Protein AF-T0ZXY7-F1 (afdb_monomer_lite)

Structure (mmCIF, N/CA/C/O backbone):
data_AF-T0ZXY7-F1
#
_entry.id   AF-T0ZXY7-F1
#
loop_
_atom_site.group_PDB
_atom_site.id
_atom_site.type_symbol
_atom_site.label_atom_id
_atom_site.label_alt_id
_atom_site.label_comp_id
_atom_site.label_asym_id
_atom_site.label_entity_id
_atom_site.label_seq_id
_atom_site.pdbx_PDB_ins_code
_atom_site.Cartn_x
_atom_site.Cartn_y
_atom_site.Cartn_z
_atom_site.occupancy
_atom_site.B_iso_or_equiv
_atom_site.auth_seq_id
_atom_site.auth_comp_id
_atom_site.auth_asym_id
_atom_site.auth_atom_id
_atom_site.pdbx_PDB_model_num
ATOM 1 N N . MET A 1 1 ? 24.788 5.814 -34.443 1.00 59.44 1 MET A N 1
ATOM 2 C CA . MET A 1 1 ? 23.626 6.200 -33.611 1.00 59.44 1 MET A CA 1
ATOM 3 C C . MET A 1 1 ? 22.440 6.732 -34.411 1.00 59.44 1 MET A C 1
ATOM 5 O O . MET A 1 1 ? 21.337 6.304 -34.115 1.00 59.44 1 MET A O 1
ATOM 9 N N . ALA A 1 2 ? 22.626 7.597 -35.421 1.00 64.44 2 ALA A N 1
ATOM 10 C CA . ALA A 1 2 ? 21.513 8.072 -36.262 1.00 64.44 2 ALA A CA 1
ATOM 11 C C . ALA A 1 2 ? 20.700 6.912 -36.880 1.00 64.44 2 ALA A C 1
ATOM 13 O O . ALA A 1 2 ? 19.507 6.819 -36.636 1.00 64.44 2 ALA A O 1
ATOM 14 N N . ALA A 1 3 ? 21.381 5.939 -37.498 1.00 82.19 3 ALA A N 1
ATOM 15 C CA . ALA A 1 3 ? 20.735 4.748 -38.060 1.00 82.19 3 ALA A CA 1
ATOM 16 C C . ALA A 1 3 ? 19.945 3.908 -37.030 1.00 82.19 3 ALA A C 1
ATOM 18 O O . ALA A 1 3 ? 18.893 3.374 -37.352 1.00 82.19 3 ALA A O 1
ATOM 19 N N . PHE A 1 4 ? 20.414 3.819 -35.780 1.00 90.06 4 PHE A N 1
ATOM 20 C CA . PHE A 1 4 ? 19.694 3.115 -34.711 1.00 90.06 4 PHE A CA 1
ATOM 21 C C . PHE A 1 4 ? 18.408 3.851 -34.316 1.00 90.06 4 PHE A C 1
ATOM 23 O O . PHE A 1 4 ? 17.354 3.236 -34.168 1.00 90.06 4 PHE A O 1
ATOM 30 N N . ARG A 1 5 ? 18.479 5.183 -34.205 1.00 90.62 5 ARG A N 1
ATOM 31 C CA . ARG A 1 5 ? 17.305 6.020 -33.940 1.00 90.62 5 ARG A CA 1
ATOM 32 C C . ARG A 1 5 ? 16.261 5.893 -35.052 1.00 90.62 5 ARG A C 1
ATOM 34 O O . ARG A 1 5 ? 15.076 5.877 -34.742 1.00 90.62 5 ARG A O 1
ATOM 41 N N . ASP A 1 6 ? 16.693 5.791 -36.306 1.00 92.62 6 ASP A N 1
ATOM 42 C CA . ASP A 1 6 ? 15.793 5.654 -37.456 1.00 92.62 6 ASP A CA 1
ATOM 43 C C . ASP A 1 6 ? 15.064 4.302 -37.457 1.00 92.62 6 ASP A C 1
ATOM 45 O O . ASP A 1 6 ? 13.864 4.256 -37.714 1.00 92.62 6 ASP A O 1
ATOM 49 N N . VAL A 1 7 ? 15.749 3.211 -37.089 1.00 93.62 7 VAL A N 1
ATOM 50 C CA . VAL A 1 7 ? 15.110 1.896 -36.898 1.00 93.62 7 VAL A CA 1
ATOM 51 C C . VAL A 1 7 ? 14.064 1.965 -35.787 1.00 93.62 7 VAL A C 1
ATOM 53 O O . VAL A 1 7 ? 12.919 1.565 -35.985 1.00 93.62 7 VAL A O 1
ATOM 56 N N . TRP A 1 8 ? 14.424 2.531 -34.635 1.00 95.56 8 TRP A N 1
ATOM 57 C CA . TRP A 1 8 ? 13.495 2.721 -33.522 1.00 95.56 8 TRP A CA 1
ATOM 58 C C . TRP A 1 8 ? 12.304 3.618 -33.879 1.00 95.56 8 TRP A C 1
ATOM 60 O O . TRP A 1 8 ? 11.196 3.348 -33.424 1.00 95.56 8 TRP A O 1
ATOM 70 N N . ALA A 1 9 ? 12.486 4.618 -34.746 1.00 94.44 9 ALA A N 1
ATOM 71 C CA . ALA A 1 9 ? 11.394 5.461 -35.236 1.00 94.44 9 ALA A CA 1
ATOM 72 C C . ALA A 1 9 ? 10.360 4.692 -36.077 1.00 94.44 9 ALA A C 1
ATOM 74 O O . ALA A 1 9 ? 9.229 5.150 -36.211 1.00 94.44 9 ALA A O 1
ATOM 75 N N . GLY A 1 10 ? 10.722 3.525 -36.621 1.00 95.06 10 GLY A N 1
ATOM 76 C CA . GLY A 1 10 ? 9.783 2.603 -37.263 1.00 95.06 10 GLY A CA 1
ATOM 77 C C . GLY A 1 10 ? 9.066 1.652 -36.297 1.00 95.06 10 GLY A C 1
ATOM 78 O O . GLY A 1 10 ? 8.083 1.032 -36.691 1.00 95.06 10 GLY A O 1
ATOM 79 N N . LEU A 1 11 ? 9.541 1.526 -35.053 1.00 94.56 11 LEU A N 1
ATOM 80 C CA . LEU A 1 11 ? 9.030 0.576 -34.055 1.00 94.56 11 LEU A CA 1
ATOM 81 C C . LEU A 1 11 ? 8.187 1.238 -32.960 1.00 94.56 11 LEU A C 1
ATOM 83 O O . LEU A 1 11 ? 7.446 0.555 -32.253 1.00 94.56 11 LEU A O 1
ATOM 87 N N . GLY A 1 12 ? 8.306 2.551 -32.775 1.00 93.19 12 GLY A N 1
ATOM 88 C CA . GLY A 1 12 ? 7.634 3.252 -31.690 1.00 93.19 12 GLY A CA 1
ATOM 89 C C . GLY A 1 12 ? 7.861 4.757 -31.703 1.00 93.19 12 GLY A C 1
ATOM 90 O O . GLY A 1 12 ? 8.339 5.334 -32.680 1.00 93.19 12 GLY A O 1
ATOM 91 N N . ASP A 1 13 ? 7.512 5.394 -30.591 1.00 93.31 13 ASP A N 1
ATOM 92 C CA . ASP A 1 13 ? 7.587 6.841 -30.416 1.00 93.31 13 ASP A CA 1
ATOM 93 C C . ASP A 1 13 ? 8.370 7.239 -29.153 1.00 93.31 13 ASP A C 1
ATOM 95 O O . ASP A 1 13 ? 8.968 6.407 -28.464 1.00 93.31 13 ASP A O 1
ATOM 99 N N . SER A 1 14 ? 8.423 8.551 -28.888 1.00 91.12 14 SER A N 1
ATOM 100 C CA . SER A 1 14 ? 9.034 9.125 -27.680 1.00 91.12 14 SER A CA 1
ATOM 101 C C . SER A 1 14 ? 10.489 8.690 -27.460 1.00 91.12 14 SER A C 1
ATOM 103 O O . SER A 1 14 ? 10.924 8.400 -26.347 1.00 91.12 14 SER A O 1
ATOM 105 N N . ILE A 1 15 ? 11.253 8.640 -28.552 1.00 93.38 15 ILE A N 1
ATOM 106 C CA . ILE A 1 15 ? 12.610 8.099 -28.559 1.00 93.38 15 ILE A CA 1
ATOM 107 C C . ILE A 1 15 ? 13.605 9.097 -27.969 1.00 93.38 15 ILE A C 1
ATOM 109 O O . ILE A 1 15 ? 13.793 10.194 -28.509 1.00 93.38 15 ILE A O 1
ATOM 113 N N . ALA A 1 16 ? 14.327 8.668 -26.934 1.00 92.62 16 ALA A N 1
ATOM 114 C CA . ALA A 1 16 ? 15.478 9.373 -26.388 1.00 92.62 16 ALA A CA 1
ATOM 115 C C . ALA A 1 16 ? 16.732 8.503 -26.495 1.00 92.62 16 ALA A C 1
ATOM 117 O O . ALA A 1 16 ? 16.737 7.338 -26.111 1.00 92.62 16 ALA A O 1
ATOM 118 N N . VAL A 1 17 ? 17.813 9.082 -27.010 1.00 92.25 17 VAL A N 1
ATOM 119 C CA . VAL A 1 17 ? 19.132 8.446 -27.059 1.00 92.25 17 VAL A CA 1
ATOM 120 C C . VAL A 1 17 ? 20.133 9.476 -26.571 1.00 92.25 17 VAL A C 1
ATOM 122 O O . VAL A 1 17 ? 20.426 10.442 -27.275 1.00 92.25 17 VAL A O 1
ATOM 125 N N . VAL A 1 18 ? 20.611 9.301 -25.343 1.00 90.62 18 VAL A N 1
ATOM 126 C CA . VAL A 1 18 ? 21.455 10.279 -24.648 1.00 90.62 18 VAL A CA 1
ATOM 127 C C . VAL A 1 18 ? 22.705 9.580 -24.134 1.00 90.62 18 VAL A C 1
ATOM 129 O O . VAL A 1 18 ? 22.630 8.501 -23.553 1.00 90.62 18 VAL A O 1
ATOM 132 N N . GLY A 1 19 ? 23.870 10.178 -24.357 1.00 88.94 19 GLY A N 1
ATOM 133 C CA . GLY A 1 19 ? 25.150 9.609 -23.942 1.00 88.94 19 GLY A CA 1
ATOM 134 C C . GLY A 1 19 ? 26.302 10.035 -24.844 1.00 88.94 19 GLY A C 1
ATOM 135 O O . GLY A 1 19 ? 26.149 10.913 -25.694 1.00 88.94 19 GLY A O 1
ATOM 136 N N . GLY A 1 20 ? 27.452 9.394 -24.647 1.00 80.56 20 GLY A N 1
ATOM 137 C CA . GLY A 1 20 ? 28.720 9.692 -25.309 1.00 80.56 20 GLY A CA 1
ATOM 138 C C . GLY A 1 20 ? 29.785 8.656 -24.948 1.00 80.56 20 GLY A C 1
ATOM 139 O O . GLY A 1 20 ? 29.576 7.829 -24.062 1.00 80.56 20 GLY A O 1
ATOM 140 N N . ASP A 1 21 ? 30.908 8.664 -25.665 1.00 82.31 21 ASP A N 1
ATOM 141 C CA . ASP A 1 21 ? 32.078 7.815 -25.380 1.00 82.31 21 ASP A CA 1
ATOM 142 C C . ASP A 1 21 ? 31.776 6.305 -25.270 1.00 82.31 21 ASP A C 1
ATOM 144 O O . ASP A 1 21 ? 32.336 5.580 -24.450 1.00 82.31 21 ASP A O 1
ATOM 148 N N . GLY A 1 22 ? 30.868 5.811 -26.121 1.00 84.06 22 GLY A N 1
ATOM 149 C CA . GLY A 1 22 ? 30.529 4.386 -26.209 1.00 84.06 22 GLY A CA 1
ATOM 150 C C . GLY A 1 22 ? 29.514 3.893 -25.174 1.00 84.06 22 GLY A C 1
ATOM 151 O O . GLY A 1 22 ? 29.193 2.703 -25.171 1.00 84.06 22 GLY A O 1
ATOM 152 N N . LEU A 1 23 ? 28.968 4.777 -24.331 1.00 88.00 23 LEU A N 1
ATOM 153 C CA . LEU A 1 23 ? 27.874 4.462 -23.416 1.00 88.00 23 LEU A CA 1
ATOM 154 C C . LEU A 1 23 ? 26.664 5.358 -23.675 1.00 88.00 23 LEU A C 1
ATOM 156 O O . LEU A 1 23 ? 26.754 6.584 -23.652 1.00 88.00 23 LEU A O 1
ATOM 160 N N . TYR A 1 24 ? 25.513 4.722 -23.876 1.00 90.31 24 TYR A N 1
ATOM 161 C CA . TYR A 1 24 ? 24.262 5.397 -24.189 1.00 90.31 24 TYR A CA 1
ATOM 162 C C . TYR A 1 24 ? 23.138 4.880 -23.300 1.00 90.31 24 TYR A C 1
ATOM 164 O O . TYR A 1 24 ? 23.057 3.684 -23.016 1.00 90.31 24 TYR A O 1
ATOM 172 N N . ASN A 1 25 ? 22.277 5.797 -22.875 1.00 92.75 25 ASN A N 1
ATOM 173 C CA . ASN A 1 25 ? 20.975 5.503 -22.310 1.00 92.75 25 ASN A CA 1
ATOM 174 C C . ASN A 1 25 ? 19.932 5.736 -23.407 1.00 92.75 25 ASN A C 1
ATOM 176 O O . ASN A 1 25 ? 19.879 6.815 -24.008 1.00 92.75 25 ASN A O 1
ATOM 180 N N . CYS A 1 26 ? 19.159 4.697 -23.698 1.00 93.88 26 CYS A N 1
ATOM 181 C CA . CYS A 1 26 ? 18.215 4.673 -24.801 1.00 93.88 26 CYS A CA 1
ATOM 182 C C . CYS A 1 26 ? 16.824 4.330 -24.260 1.00 93.88 26 CYS A C 1
ATOM 184 O O . CYS A 1 26 ? 16.673 3.355 -23.527 1.00 93.88 26 CYS A O 1
ATOM 186 N N . HIS A 1 27 ? 15.820 5.109 -24.652 1.00 95.62 27 HIS A N 1
ATOM 187 C CA . HIS A 1 27 ? 14.423 4.961 -24.252 1.00 95.62 27 HIS A CA 1
ATOM 188 C C . HIS A 1 27 ? 13.514 5.031 -25.480 1.00 95.62 27 HIS A C 1
ATOM 190 O O . HIS A 1 27 ? 13.737 5.867 -26.358 1.00 95.62 27 HIS A O 1
ATOM 196 N N . ILE A 1 28 ? 12.493 4.177 -25.522 1.00 95.50 28 ILE A N 1
ATOM 197 C CA . ILE A 1 28 ? 11.453 4.141 -26.554 1.00 95.50 28 ILE A CA 1
ATOM 198 C C . ILE A 1 28 ? 10.129 3.705 -25.923 1.00 95.50 28 ILE A C 1
ATOM 200 O O . ILE A 1 28 ? 10.113 2.844 -25.043 1.00 95.50 28 ILE A O 1
ATOM 204 N N . HIS A 1 29 ? 9.018 4.272 -26.388 1.00 94.88 29 HIS A N 1
ATOM 205 C CA . HIS A 1 29 ? 7.688 3.713 -26.158 1.00 94.88 29 HIS A CA 1
ATOM 206 C C . HIS A 1 29 ? 7.293 2.861 -27.360 1.00 94.88 29 HIS A C 1
ATOM 208 O O . HIS A 1 29 ? 7.308 3.337 -28.494 1.00 94.88 29 HIS A O 1
ATOM 214 N N . THR A 1 30 ? 6.958 1.595 -27.133 1.00 94.25 30 THR A N 1
ATOM 215 C CA . THR A 1 30 ? 6.622 0.664 -28.213 1.00 94.25 30 THR A CA 1
ATOM 216 C C . THR A 1 30 ? 5.688 -0.435 -27.723 1.00 94.25 30 THR A C 1
ATOM 218 O O . THR A 1 30 ? 5.694 -0.784 -26.544 1.00 94.25 30 THR A O 1
ATOM 221 N N . ASN A 1 31 ? 4.920 -0.999 -28.655 1.00 93.25 31 ASN A N 1
ATOM 222 C CA . ASN A 1 31 ? 4.152 -2.227 -28.448 1.00 93.25 31 ASN A CA 1
ATOM 223 C C . ASN A 1 31 ? 4.913 -3.480 -28.921 1.00 93.25 31 ASN A C 1
ATOM 225 O O . ASN A 1 31 ? 4.458 -4.592 -28.672 1.00 93.25 31 ASN A O 1
ATOM 229 N N . ASP A 1 32 ? 6.062 -3.317 -29.586 1.00 94.94 32 ASP A N 1
ATOM 230 C CA . ASP A 1 32 ? 6.920 -4.413 -30.040 1.00 94.94 32 ASP A CA 1
ATOM 231 C C . ASP A 1 32 ? 8.247 -4.404 -29.271 1.00 94.94 32 ASP A C 1
ATOM 233 O O . ASP A 1 32 ? 9.290 -3.910 -29.714 1.00 94.94 32 ASP A O 1
ATOM 237 N N . ILE A 1 33 ? 8.181 -4.951 -28.056 1.00 94.50 33 ILE A N 1
ATOM 238 C CA . ILE A 1 33 ? 9.323 -5.039 -27.142 1.00 94.50 33 ILE A CA 1
ATOM 239 C C . ILE A 1 33 ? 10.466 -5.834 -27.784 1.00 94.50 33 ILE A C 1
ATOM 241 O O . ILE A 1 33 ? 11.623 -5.422 -27.692 1.00 94.50 33 ILE A O 1
ATOM 245 N N . GLY A 1 34 ? 10.151 -6.948 -28.452 1.00 96.19 34 GLY A N 1
ATOM 246 C CA . GLY A 1 34 ? 11.147 -7.837 -29.046 1.00 96.19 34 GLY A CA 1
ATOM 247 C C . GLY A 1 34 ? 11.971 -7.119 -30.107 1.00 96.19 34 GLY A C 1
ATOM 248 O O . GLY A 1 34 ? 13.187 -7.005 -29.961 1.00 96.19 34 GLY A O 1
ATOM 249 N N . ALA A 1 35 ? 11.310 -6.544 -31.115 1.00 95.44 35 ALA A N 1
ATOM 250 C CA . ALA A 1 35 ? 11.993 -5.826 -32.188 1.00 95.44 35 ALA A CA 1
ATOM 251 C C . ALA A 1 35 ? 12.842 -4.654 -31.665 1.00 95.44 35 ALA A C 1
ATOM 253 O O . ALA A 1 35 ? 13.927 -4.388 -32.186 1.00 95.44 35 ALA A O 1
ATOM 254 N N . SER A 1 36 ? 12.388 -3.973 -30.606 1.00 95.12 36 SER A N 1
ATOM 255 C CA . SER A 1 36 ? 13.137 -2.863 -30.006 1.00 95.12 36 SER A CA 1
ATOM 256 C C . SER A 1 36 ? 14.461 -3.301 -29.365 1.00 95.12 36 SER A C 1
ATOM 258 O O . SER A 1 36 ? 15.461 -2.585 -29.482 1.00 95.12 36 SER A O 1
ATOM 260 N N . ILE A 1 37 ? 14.484 -4.481 -28.733 1.00 95.31 37 ILE A N 1
ATOM 261 C CA . ILE A 1 37 ? 15.673 -5.057 -28.093 1.00 95.31 37 ILE A CA 1
ATOM 262 C C . ILE A 1 37 ? 16.631 -5.607 -29.150 1.00 95.31 37 ILE A C 1
ATOM 264 O O . ILE A 1 37 ? 17.829 -5.334 -29.065 1.00 95.31 37 ILE A O 1
ATOM 268 N N . GLU A 1 38 ? 16.115 -6.310 -30.161 1.00 96.25 38 GLU A N 1
ATOM 269 C CA . GLU A 1 38 ? 16.917 -6.846 -31.272 1.00 96.25 38 GLU A CA 1
ATOM 270 C C . GLU A 1 38 ? 17.637 -5.728 -32.035 1.00 96.25 38 GLU A C 1
ATOM 272 O O . GLU A 1 38 ? 18.849 -5.790 -32.234 1.00 96.25 38 GLU A O 1
ATOM 277 N N . ALA A 1 39 ? 16.951 -4.617 -32.325 1.00 94.44 39 ALA A N 1
ATOM 278 C CA . ALA A 1 39 ? 17.593 -3.435 -32.905 1.00 94.44 39 ALA A CA 1
ATOM 279 C C . ALA A 1 39 ? 18.740 -2.890 -32.025 1.00 94.44 39 ALA A C 1
ATOM 281 O O . ALA A 1 39 ? 19.720 -2.333 -32.526 1.00 94.44 39 ALA A O 1
ATOM 282 N N . GLY A 1 40 ? 18.635 -3.040 -30.699 1.00 93.12 40 GLY A N 1
ATOM 283 C CA . GLY A 1 40 ? 19.689 -2.684 -29.750 1.00 93.12 40 GLY A CA 1
ATOM 284 C C . GLY A 1 40 ? 20.891 -3.630 -29.790 1.00 93.12 40 GLY A C 1
ATOM 285 O O . GLY A 1 40 ? 22.018 -3.178 -29.577 1.00 93.12 40 GLY A O 1
ATOM 286 N N . LEU A 1 41 ? 20.669 -4.916 -30.079 1.00 94.00 41 LEU A N 1
ATOM 287 C CA . LEU A 1 41 ? 21.723 -5.915 -30.278 1.00 94.00 41 LEU A CA 1
ATOM 288 C C . LEU A 1 41 ? 22.493 -5.663 -31.579 1.00 94.00 41 LEU A C 1
ATOM 290 O O . LEU A 1 41 ? 23.721 -5.745 -31.582 1.00 94.00 41 LEU A O 1
ATOM 294 N N . ASP A 1 42 ? 21.802 -5.265 -32.646 1.00 93.25 42 ASP A N 1
ATOM 295 C CA . ASP A 1 42 ? 22.444 -4.880 -33.910 1.00 93.25 42 ASP A CA 1
ATOM 296 C C . ASP A 1 42 ? 23.308 -3.616 -33.761 1.00 93.25 42 ASP A C 1
ATOM 298 O O . ASP A 1 42 ? 24.361 -3.478 -34.389 1.00 93.25 42 ASP A O 1
ATOM 302 N N . ALA A 1 43 ? 22.879 -2.677 -32.912 1.00 89.94 43 ALA A N 1
ATOM 303 C CA . ALA A 1 43 ? 23.569 -1.407 -32.699 1.00 89.94 43 ALA A CA 1
ATOM 304 C C . ALA A 1 43 ? 24.679 -1.461 -31.634 1.00 89.94 43 ALA A C 1
ATOM 306 O O . ALA A 1 43 ? 25.520 -0.556 -31.584 1.00 89.94 43 ALA A O 1
ATOM 307 N N . GLY A 1 44 ? 24.697 -2.471 -30.762 1.00 91.44 44 GLY A N 1
ATOM 308 C CA . GLY A 1 44 ? 25.651 -2.538 -29.661 1.00 91.44 44 GLY A CA 1
ATOM 309 C C . GLY A 1 44 ? 25.412 -3.688 -28.686 1.00 91.44 44 GLY A C 1
ATOM 310 O O . GLY A 1 44 ? 25.030 -4.790 -29.053 1.00 91.44 44 GLY A O 1
ATOM 311 N N . ARG A 1 45 ? 25.718 -3.451 -27.405 1.00 93.50 45 ARG A N 1
ATOM 312 C CA . ARG A 1 45 ? 25.569 -4.448 -26.333 1.00 93.50 45 ARG A CA 1
ATOM 313 C C . ARG A 1 45 ? 24.659 -3.899 -25.235 1.00 93.50 45 ARG A C 1
ATOM 315 O O . ARG A 1 45 ? 25.166 -3.276 -24.296 1.00 93.50 45 ARG A O 1
ATOM 322 N N . PRO A 1 46 ? 23.335 -4.086 -25.350 1.00 92.06 46 PRO A N 1
ATOM 323 C CA . PRO A 1 46 ? 22.390 -3.680 -24.324 1.00 92.06 46 PRO A CA 1
ATOM 324 C C . PRO A 1 46 ? 22.726 -4.320 -22.975 1.00 92.06 46 PRO A C 1
ATOM 326 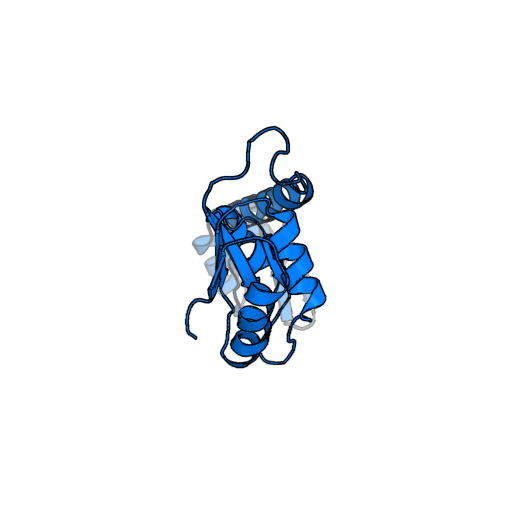O O . PRO A 1 46 ? 23.055 -5.502 -22.879 1.00 92.06 46 PRO A O 1
ATOM 329 N N . ARG A 1 47 ? 22.631 -3.523 -21.915 1.00 89.06 47 ARG A N 1
ATOM 330 C CA . ARG A 1 47 ? 22.774 -3.950 -20.519 1.00 89.06 47 ARG A CA 1
ATOM 331 C C . ARG A 1 47 ? 21.770 -3.177 -19.678 1.00 89.06 47 ARG A C 1
ATOM 333 O O . ARG A 1 47 ? 21.484 -2.030 -20.000 1.00 89.06 47 ARG A O 1
ATOM 340 N N . HIS A 1 48 ? 21.263 -3.792 -18.611 1.00 90.19 48 HIS A N 1
ATOM 341 C CA . HIS A 1 48 ? 20.223 -3.205 -17.752 1.00 90.19 48 HIS A CA 1
ATOM 342 C C . HIS A 1 48 ? 18.924 -2.852 -18.503 1.00 90.19 48 HIS A C 1
ATOM 344 O O . HIS A 1 48 ? 18.372 -1.770 -18.322 1.00 90.19 48 HIS A O 1
ATOM 350 N N . ILE A 1 49 ? 18.433 -3.766 -19.348 1.00 94.31 49 ILE A N 1
ATOM 351 C CA . ILE A 1 49 ? 17.151 -3.588 -20.044 1.00 94.31 49 ILE A CA 1
ATOM 352 C C . ILE A 1 49 ? 16.021 -3.596 -19.010 1.00 94.31 49 ILE A C 1
ATOM 354 O O . ILE A 1 49 ? 15.901 -4.537 -18.224 1.00 94.31 49 ILE A O 1
ATOM 358 N N . ARG A 1 50 ? 15.182 -2.559 -19.034 1.00 91.44 50 ARG A N 1
ATOM 359 C CA . ARG A 1 50 ? 13.944 -2.481 -18.260 1.00 91.44 50 ARG A CA 1
ATOM 360 C C . ARG A 1 50 ? 12.785 -2.275 -19.222 1.00 91.44 50 ARG A C 1
ATOM 362 O O . ARG A 1 50 ? 12.809 -1.338 -20.010 1.00 91.44 50 ARG A O 1
ATOM 369 N N . VAL A 1 51 ? 11.785 -3.141 -19.125 1.00 92.38 51 VAL A N 1
ATOM 370 C CA . VAL A 1 51 ? 10.525 -3.021 -19.857 1.00 92.38 51 VAL A CA 1
ATOM 371 C C . VAL A 1 51 ? 9.445 -2.722 -18.836 1.00 92.38 51 VAL A C 1
ATOM 373 O O . VAL A 1 51 ? 9.380 -3.395 -17.806 1.00 92.38 51 VAL A O 1
ATOM 376 N N . THR A 1 52 ? 8.636 -1.706 -19.107 1.00 84.62 52 THR A N 1
ATOM 377 C CA . THR A 1 52 ? 7.543 -1.322 -18.222 1.00 84.62 52 THR A CA 1
ATOM 378 C C . THR A 1 52 ? 6.272 -1.161 -19.032 1.00 84.62 52 THR A C 1
ATOM 380 O O . THR A 1 52 ? 6.293 -0.522 -20.084 1.00 84.62 52 THR A O 1
ATOM 383 N N . ASP A 1 53 ? 5.179 -1.735 -18.542 1.00 83.62 53 ASP A N 1
ATOM 384 C CA . ASP A 1 53 ? 3.864 -1.550 -19.13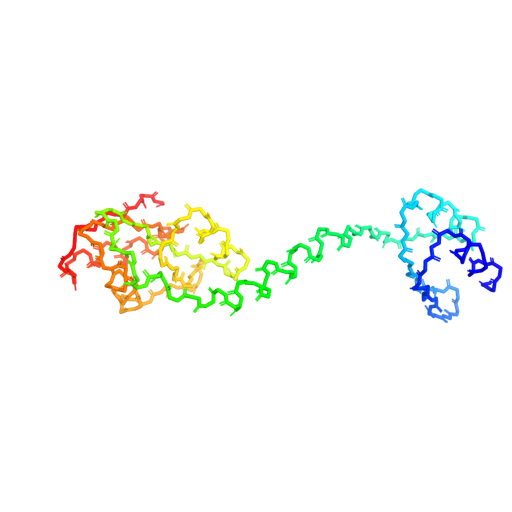7 1.00 83.62 53 ASP A CA 1
ATOM 385 C C . ASP A 1 53 ? 3.334 -0.156 -18.766 1.00 83.62 53 ASP A C 1
ATOM 387 O O . ASP A 1 53 ? 3.043 0.140 -17.606 1.00 83.62 53 ASP A O 1
ATOM 391 N N . LEU A 1 54 ? 3.243 0.729 -19.761 1.00 73.25 54 LEU A N 1
ATOM 392 C CA . LEU A 1 54 ? 2.739 2.090 -19.574 1.00 73.25 54 LEU A CA 1
ATOM 393 C C . LEU A 1 54 ? 1.234 2.116 -19.278 1.00 73.25 54 LEU A C 1
ATOM 395 O O . LEU A 1 54 ? 0.772 3.048 -18.629 1.00 73.25 54 LEU A O 1
ATOM 399 N N . ALA A 1 55 ? 0.457 1.130 -19.734 1.00 68.81 55 ALA A N 1
ATOM 400 C CA . ALA A 1 55 ? -0.961 1.035 -19.405 1.00 68.81 55 ALA A CA 1
ATOM 401 C C . ALA A 1 55 ? -1.141 0.636 -17.939 1.00 68.81 55 ALA A C 1
ATOM 403 O O . ALA A 1 55 ? -1.956 1.245 -17.252 1.00 68.81 55 ALA A O 1
ATOM 404 N N . GLU A 1 56 ? -0.336 -0.302 -17.435 1.00 58.16 56 GLU A N 1
ATOM 405 C CA . GLU A 1 56 ? -0.274 -0.621 -16.004 1.00 58.16 56 GLU A CA 1
ATOM 406 C C . GLU A 1 56 ? 0.181 0.594 -15.185 1.00 58.16 56 GLU A C 1
ATOM 408 O O . GLU A 1 56 ? -0.455 0.920 -14.188 1.00 58.16 56 GLU A O 1
ATOM 413 N N . GLN A 1 57 ? 1.188 1.345 -15.645 1.00 56.53 57 GLN A N 1
ATOM 414 C CA . GLN A 1 57 ? 1.613 2.586 -14.983 1.00 56.53 57 GLN A CA 1
ATOM 415 C C . GLN A 1 57 ? 0.554 3.685 -15.021 1.00 56.53 57 GLN A C 1
ATOM 417 O O . GLN A 1 57 ? 0.394 4.398 -14.040 1.00 56.53 57 GLN A O 1
ATOM 422 N N . VAL A 1 58 ? -0.192 3.843 -16.116 1.00 58.31 58 VAL A N 1
ATOM 423 C CA . VAL A 1 58 ? -1.290 4.818 -16.201 1.00 58.31 58 VAL A CA 1
ATOM 424 C C . VAL A 1 58 ? -2.482 4.365 -15.368 1.00 58.31 58 VAL A C 1
ATOM 426 O O . VAL A 1 58 ? -3.163 5.218 -14.814 1.00 58.31 58 VAL A O 1
ATOM 429 N N . ILE A 1 59 ? -2.746 3.062 -15.250 1.00 54.81 59 ILE A N 1
ATOM 430 C CA . ILE A 1 59 ? -3.732 2.516 -14.310 1.00 54.81 59 ILE A CA 1
ATOM 431 C C . ILE A 1 59 ? -3.269 2.789 -12.882 1.00 54.81 59 ILE A C 1
ATOM 433 O O . ILE A 1 59 ? -4.056 3.302 -12.104 1.00 54.81 59 ILE A O 1
ATOM 437 N N . GLU A 1 60 ? -2.002 2.553 -12.550 1.00 48.75 60 GLU A N 1
ATOM 438 C CA . GLU A 1 60 ? -1.438 2.843 -11.233 1.00 48.75 60 GLU A CA 1
ATOM 439 C C . GLU A 1 60 ? -1.473 4.349 -10.934 1.00 48.75 60 GLU A C 1
ATOM 441 O O . GLU A 1 60 ? -1.965 4.746 -9.885 1.00 48.75 60 GLU A O 1
ATOM 446 N N . GLU A 1 61 ? -1.071 5.213 -11.869 1.00 50.97 61 GLU A N 1
ATOM 447 C CA . GLU A 1 61 ? -1.135 6.674 -11.746 1.00 50.97 61 GLU A CA 1
ATOM 448 C C . GLU A 1 61 ? -2.570 7.209 -11.728 1.00 50.97 61 GLU A C 1
ATOM 450 O O . GLU A 1 61 ? -2.850 8.166 -11.007 1.00 50.97 61 GLU A O 1
ATOM 455 N N . ARG A 1 62 ? -3.498 6.625 -12.497 1.00 46.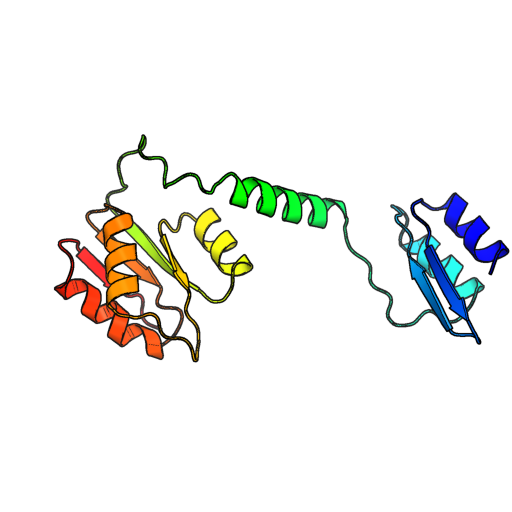72 62 ARG A N 1
ATOM 456 C CA . ARG A 1 62 ? -4.929 6.955 -12.426 1.00 46.72 62 ARG A CA 1
ATOM 457 C C . ARG A 1 62 ? -5.517 6.482 -11.119 1.00 46.72 62 ARG A C 1
ATOM 459 O O . ARG A 1 62 ? -6.266 7.240 -10.543 1.00 46.72 62 ARG A O 1
ATOM 466 N N . TRP A 1 63 ? -5.155 5.311 -10.615 1.00 42.72 63 TRP A N 1
ATOM 467 C CA . TRP A 1 63 ? -5.582 4.832 -9.305 1.00 42.72 63 TRP A CA 1
ATOM 468 C C . TRP A 1 63 ? -4.962 5.667 -8.186 1.00 42.72 63 TRP A C 1
ATOM 470 O O . TRP A 1 63 ? -5.612 5.869 -7.175 1.00 42.72 63 TRP A O 1
ATOM 480 N N . VAL A 1 64 ? -3.751 6.206 -8.359 1.00 44.66 64 VAL A N 1
ATOM 481 C CA . VAL A 1 64 ? -3.120 7.161 -7.432 1.00 44.66 64 VAL A CA 1
ATOM 482 C C . VAL A 1 64 ? -3.834 8.514 -7.483 1.00 44.66 64 VAL A C 1
ATOM 484 O O . VAL A 1 64 ? -4.192 9.035 -6.436 1.00 44.66 64 VAL A O 1
ATOM 487 N N . ARG A 1 65 ? -4.111 9.064 -8.672 1.00 43.47 65 ARG A N 1
ATOM 488 C CA . ARG A 1 65 ? -4.827 10.344 -8.839 1.00 43.47 65 ARG A CA 1
ATOM 489 C C . ARG A 1 65 ? -6.298 10.242 -8.450 1.00 43.47 65 ARG A C 1
ATOM 491 O O . ARG A 1 65 ? -6.828 11.156 -7.835 1.00 43.47 65 ARG A O 1
ATOM 498 N N . GLU A 1 66 ? -6.956 9.137 -8.775 1.00 43.53 66 GLU A N 1
ATOM 499 C CA . GLU A 1 66 ? -8.304 8.822 -8.312 1.00 43.53 66 GLU A CA 1
ATOM 500 C C . GLU A 1 66 ? -8.290 8.502 -6.820 1.00 43.53 66 GLU A C 1
ATOM 502 O O . GLU A 1 66 ? -9.254 8.857 -6.176 1.00 43.53 66 GLU A O 1
ATOM 507 N N . ALA A 1 67 ? -7.219 7.961 -6.223 1.00 40.91 67 ALA A N 1
ATOM 508 C CA . ALA A 1 67 ? -7.077 7.842 -4.765 1.00 40.91 67 ALA A CA 1
ATOM 509 C C . ALA A 1 67 ? -6.791 9.181 -4.063 1.00 40.91 67 ALA A C 1
ATOM 511 O O . ALA A 1 67 ? -7.212 9.348 -2.925 1.00 40.91 67 ALA A O 1
ATOM 512 N N . ASP A 1 68 ? -6.141 10.142 -4.724 1.00 40.19 68 ASP A N 1
ATOM 513 C CA . ASP A 1 68 ? -5.988 11.516 -4.218 1.00 40.19 68 ASP A CA 1
ATOM 514 C C . ASP A 1 68 ? -7.298 12.316 -4.353 1.00 40.19 68 ASP A C 1
ATOM 516 O O . ASP A 1 68 ? -7.610 13.160 -3.513 1.00 40.19 68 ASP A O 1
ATOM 520 N N . VAL A 1 69 ? -8.123 12.011 -5.363 1.00 39.62 69 VAL A N 1
ATOM 521 C CA . VAL A 1 69 ? -9.516 12.496 -5.474 1.00 39.62 69 VAL A CA 1
ATOM 522 C C . VAL A 1 69 ? -10.464 11.691 -4.563 1.00 39.62 69 VAL A C 1
ATOM 524 O O . VAL A 1 69 ? -11.470 12.214 -4.086 1.00 39.62 69 VAL A O 1
ATOM 527 N N . VAL A 1 70 ? -10.094 10.453 -4.226 1.00 38.25 70 VAL A N 1
ATOM 528 C CA . VAL A 1 70 ? -10.687 9.584 -3.198 1.00 38.25 70 VAL A CA 1
ATOM 529 C C . VAL A 1 70 ? -9.906 9.737 -1.880 1.00 38.25 70 VAL A C 1
ATOM 531 O O . VAL A 1 70 ? -9.822 8.845 -1.045 1.00 38.25 70 VAL A O 1
ATOM 534 N N . GLY A 1 71 ? -9.507 10.975 -1.589 1.00 37.19 71 GLY A N 1
ATOM 535 C CA . GLY A 1 71 ? -9.763 11.562 -0.277 1.00 37.19 71 GLY A CA 1
ATOM 536 C C . GLY A 1 71 ? -11.264 11.760 -0.036 1.00 37.19 71 GLY A C 1
ATOM 537 O O . GLY A 1 71 ? -11.654 12.712 0.634 1.00 37.19 71 GLY A O 1
ATOM 538 N N . THR A 1 72 ? -12.132 10.906 -0.596 1.00 37.53 72 THR A N 1
ATOM 539 C CA . THR A 1 72 ? -13.501 10.830 -0.125 1.00 37.53 72 THR A CA 1
ATOM 540 C C . THR A 1 72 ? -13.362 10.330 1.306 1.00 37.53 72 THR A C 1
ATOM 542 O O . THR A 1 72 ? -12.832 9.229 1.509 1.00 37.53 72 THR A O 1
ATOM 545 N N . PRO A 1 73 ? -13.807 11.110 2.308 1.00 40.88 73 PRO A N 1
ATOM 546 C CA . PRO A 1 73 ? -14.115 10.509 3.586 1.00 40.88 73 PRO A CA 1
ATOM 547 C C . PRO A 1 73 ? -14.976 9.300 3.253 1.00 40.88 73 PRO A C 1
ATOM 549 O O . PRO A 1 73 ? -15.795 9.360 2.328 1.00 40.88 73 PRO A O 1
ATOM 552 N N . VAL A 1 74 ? -14.720 8.192 3.938 1.00 44.25 74 VAL A N 1
ATOM 553 C CA . VAL A 1 74 ? -15.678 7.107 4.102 1.00 44.25 74 VAL A CA 1
ATOM 554 C C . VAL A 1 74 ? -17.078 7.693 3.942 1.00 44.25 74 VAL A C 1
ATOM 556 O O . VAL A 1 74 ? -17.460 8.486 4.787 1.00 44.25 74 VAL A O 1
ATOM 559 N N . ASN A 1 75 ? -17.736 7.432 2.806 1.00 41.94 75 ASN A N 1
ATOM 560 C CA . ASN A 1 75 ? -18.880 8.220 2.348 1.00 41.94 75 ASN A CA 1
ATOM 561 C C . ASN A 1 75 ? -19.830 8.477 3.529 1.00 41.94 75 ASN A C 1
ATOM 563 O O . ASN A 1 75 ? -20.477 7.531 3.976 1.00 41.94 75 ASN A O 1
ATOM 567 N N . ASP A 1 76 ? -19.885 9.711 4.049 1.00 46.88 76 ASP A N 1
ATOM 568 C CA . ASP A 1 76 ? -20.701 10.068 5.225 1.00 46.88 76 ASP A CA 1
ATOM 569 C C . ASP A 1 76 ? -22.198 9.781 4.979 1.00 46.88 76 ASP A C 1
ATOM 571 O O . ASP A 1 76 ? -23.010 9.764 5.900 1.00 46.88 76 ASP A O 1
ATOM 575 N N . ALA A 1 77 ? -22.574 9.515 3.722 1.00 46.78 77 ALA A N 1
ATOM 576 C CA . ALA A 1 77 ? -23.906 9.094 3.313 1.00 46.78 77 ALA A CA 1
ATOM 577 C C . ALA A 1 77 ? -24.209 7.597 3.537 1.00 46.78 77 ALA A C 1
ATOM 579 O O . ALA A 1 77 ? -25.369 7.198 3.433 1.00 46.78 77 ALA A O 1
ATOM 580 N N . VAL A 1 78 ? -23.211 6.751 3.822 1.00 59.56 78 VAL A N 1
ATOM 581 C CA . VAL A 1 78 ? -23.402 5.317 4.091 1.00 59.56 78 VAL A CA 1
ATOM 582 C C . VAL A 1 78 ? -23.136 5.050 5.565 1.00 59.56 78 VAL A C 1
ATOM 584 O O . VAL A 1 78 ? -22.013 5.207 6.050 1.00 59.56 78 VAL A O 1
ATOM 587 N N . ALA A 1 79 ? -24.185 4.615 6.267 1.00 72.25 79 ALA A N 1
ATOM 588 C CA . ALA A 1 79 ? -24.097 4.236 7.668 1.00 72.25 79 ALA A CA 1
ATOM 589 C C . ALA A 1 79 ? -22.913 3.276 7.900 1.00 72.25 79 ALA A C 1
ATOM 591 O O . ALA A 1 79 ? -22.670 2.390 7.069 1.00 72.25 79 ALA A O 1
ATOM 592 N N . PRO A 1 80 ? -22.159 3.439 9.001 1.00 80.06 80 PRO A N 1
ATOM 593 C CA . PRO A 1 80 ? -21.086 2.525 9.341 1.00 80.06 80 PRO A CA 1
ATOM 594 C C . PRO A 1 80 ? -21.555 1.071 9.338 1.00 80.06 80 PRO A C 1
ATOM 596 O O . PRO A 1 80 ? -22.638 0.784 9.852 1.00 80.06 80 PRO A O 1
ATOM 599 N N . PRO A 1 81 ? -20.765 0.135 8.781 1.00 87.75 81 PRO A N 1
ATOM 600 C CA . PRO A 1 81 ? -21.071 -1.274 8.954 1.00 87.75 81 PRO A CA 1
ATOM 601 C C . PRO A 1 81 ? -20.974 -1.621 10.443 1.00 87.75 81 PRO A C 1
ATOM 603 O O . PRO A 1 81 ? -20.230 -0.980 11.187 1.00 87.75 81 PRO A O 1
ATOM 606 N N . THR A 1 82 ? -21.669 -2.672 10.876 1.00 93.31 82 THR A N 1
ATOM 607 C CA . THR A 1 82 ? -21.572 -3.163 12.261 1.00 93.31 82 THR A CA 1
ATOM 608 C C . THR A 1 82 ? -20.131 -3.507 12.638 1.00 93.31 82 THR A C 1
ATOM 610 O O . THR A 1 82 ? -19.694 -3.211 13.747 1.00 93.31 82 THR A O 1
ATOM 613 N N . THR A 1 83 ? -19.379 -4.087 11.699 1.00 95.00 83 THR A N 1
ATOM 614 C CA . THR A 1 83 ? -17.976 -4.458 11.884 1.00 95.00 83 THR A CA 1
ATOM 615 C C . THR A 1 83 ? -17.113 -3.805 10.818 1.00 95.00 83 THR A C 1
ATOM 617 O O . THR A 1 83 ? -17.419 -3.885 9.628 1.00 95.00 83 THR A O 1
ATOM 620 N N . ALA A 1 84 ? -16.004 -3.205 11.236 1.00 95.00 84 ALA A N 1
ATOM 621 C CA . ALA A 1 84 ? -15.026 -2.602 10.345 1.00 95.00 84 ALA A CA 1
ATOM 622 C C . ALA A 1 84 ? -13.597 -3.021 10.694 1.00 95.00 84 ALA A C 1
ATOM 624 O O . ALA A 1 84 ? -13.320 -3.546 11.772 1.00 95.00 84 ALA A O 1
ATOM 625 N N . VAL A 1 85 ? -12.685 -2.780 9.755 1.00 96.38 85 VAL A N 1
ATOM 626 C CA . VAL A 1 85 ? -11.270 -3.126 9.890 1.00 96.38 85 VAL A CA 1
ATOM 627 C C . VAL A 1 85 ? -10.432 -1.854 9.926 1.00 96.38 85 VAL A C 1
ATOM 629 O O . VAL A 1 85 ? -10.624 -0.955 9.102 1.00 96.38 85 VAL A O 1
ATOM 632 N N . VAL A 1 86 ? -9.485 -1.815 10.861 1.00 95.88 86 VAL A N 1
ATOM 633 C CA . VAL A 1 86 ? -8.395 -0.840 10.935 1.00 95.88 86 VAL A CA 1
ATOM 634 C C . VAL A 1 86 ? -7.084 -1.586 10.752 1.00 95.88 86 VAL A C 1
ATOM 636 O O . VAL A 1 86 ? -6.847 -2.591 11.420 1.00 95.88 86 VAL A O 1
ATOM 639 N N . ALA A 1 87 ? -6.221 -1.118 9.857 1.00 96.06 87 ALA A N 1
ATOM 640 C CA . ALA A 1 87 ? -4.940 -1.770 9.611 1.00 96.06 87 ALA A CA 1
ATOM 641 C C . ALA A 1 87 ? -3.771 -0.825 9.827 1.00 96.06 87 ALA A C 1
ATOM 643 O O . ALA A 1 87 ? -3.814 0.335 9.421 1.00 96.06 87 ALA A O 1
ATOM 644 N N . VAL A 1 88 ? -2.708 -1.353 10.420 1.00 94.25 88 VAL A N 1
ATOM 645 C CA . VAL A 1 88 ? -1.420 -0.675 10.474 1.00 94.25 88 VAL A CA 1
ATOM 646 C C . VAL A 1 88 ? -0.597 -1.117 9.269 1.00 94.25 88 VAL A C 1
ATOM 648 O O . VAL A 1 88 ? -0.509 -2.311 8.995 1.00 94.25 88 VAL A O 1
ATOM 651 N N . VAL A 1 89 ? -0.019 -0.187 8.510 1.00 92.75 89 VAL A N 1
ATOM 652 C CA . VAL A 1 89 ? 0.706 -0.522 7.270 1.00 92.75 89 VAL A CA 1
ATOM 653 C C . VAL A 1 89 ? 1.948 0.342 7.073 1.00 92.75 89 VAL A C 1
ATOM 655 O O . VAL A 1 89 ? 2.025 1.468 7.567 1.00 92.75 89 VAL A O 1
ATOM 658 N N . VAL A 1 90 ? 2.899 -0.178 6.291 1.00 88.38 90 VAL A N 1
ATOM 659 C CA . VAL A 1 90 ? 4.113 0.542 5.884 1.00 88.38 90 VAL A CA 1
ATOM 660 C C . VAL A 1 90 ? 3.946 1.059 4.457 1.00 88.38 90 VAL A C 1
ATOM 662 O O . VAL A 1 90 ? 3.937 0.275 3.509 1.00 88.38 90 VAL A O 1
ATOM 665 N N . GLY A 1 91 ? 3.890 2.381 4.310 1.00 81.38 91 GLY A N 1
ATOM 666 C CA . GLY A 1 91 ? 3.924 3.059 3.015 1.00 81.38 91 GLY A CA 1
ATOM 667 C C . GLY A 1 91 ? 2.579 3.132 2.288 1.00 81.38 91 GLY A C 1
ATOM 668 O O . GLY A 1 91 ? 1.681 2.303 2.459 1.00 81.38 91 GLY A O 1
ATOM 669 N N . ASP A 1 92 ? 2.464 4.141 1.427 1.00 76.44 92 ASP A N 1
ATOM 670 C CA . ASP A 1 92 ? 1.192 4.518 0.804 1.00 76.44 92 ASP A CA 1
ATOM 671 C C . ASP A 1 92 ? 0.681 3.481 -0.201 1.00 76.44 92 ASP A C 1
ATOM 673 O O . ASP A 1 92 ? -0.525 3.282 -0.329 1.00 76.44 92 ASP A O 1
ATOM 677 N N . GLY A 1 93 ? 1.581 2.760 -0.878 1.00 82.00 93 GLY A N 1
ATOM 678 C CA . GLY A 1 93 ? 1.201 1.684 -1.799 1.00 82.00 93 GLY A CA 1
ATOM 679 C C . GLY A 1 93 ? 0.426 0.565 -1.098 1.00 82.00 93 GLY A C 1
ATOM 680 O O . GLY A 1 93 ? -0.644 0.167 -1.558 1.00 82.00 93 GLY A O 1
ATOM 681 N N . VAL A 1 94 ? 0.913 0.114 0.062 1.00 85.56 94 VAL A N 1
ATOM 682 C CA . VAL A 1 94 ? 0.241 -0.917 0.869 1.00 85.56 94 VAL A CA 1
ATOM 683 C C . VAL A 1 94 ? -1.053 -0.368 1.469 1.00 85.56 94 VAL A C 1
ATOM 685 O O . VAL A 1 94 ? -2.077 -1.049 1.435 1.00 85.56 94 VAL A O 1
ATOM 688 N N . ALA A 1 95 ? -1.053 0.884 1.942 1.00 83.50 95 ALA A N 1
ATOM 689 C CA . ALA A 1 95 ? -2.262 1.547 2.434 1.00 83.50 95 ALA A CA 1
ATOM 690 C C . ALA A 1 95 ? -3.391 1.560 1.394 1.00 83.50 95 ALA A C 1
ATOM 692 O O . ALA A 1 95 ? -4.547 1.300 1.736 1.00 83.50 95 ALA A O 1
ATOM 693 N N . ARG A 1 96 ? -3.064 1.809 0.121 1.00 76.88 96 ARG A N 1
ATOM 694 C CA . ARG A 1 96 ? -4.037 1.787 -0.981 1.00 76.88 96 ARG A CA 1
ATOM 695 C C . ARG A 1 96 ? -4.646 0.402 -1.198 1.00 76.88 96 ARG A C 1
ATOM 697 O O . ARG A 1 96 ? -5.862 0.306 -1.336 1.00 76.88 96 ARG A O 1
ATOM 704 N N . ILE A 1 97 ? -3.837 -0.657 -1.157 1.00 84.00 97 ILE A N 1
ATOM 705 C CA . ILE A 1 97 ? -4.318 -2.044 -1.288 1.00 84.00 97 ILE A CA 1
ATOM 706 C C . ILE A 1 97 ? -5.271 -2.398 -0.137 1.00 84.00 97 ILE A C 1
ATOM 708 O O . ILE A 1 97 ? -6.332 -2.969 -0.355 1.00 84.00 97 ILE A O 1
ATOM 712 N N . PHE A 1 98 ? -4.941 -2.028 1.100 1.00 89.62 98 PHE A N 1
ATOM 713 C CA . PHE A 1 98 ? -5.819 -2.315 2.240 1.00 89.62 98 PHE A CA 1
ATOM 714 C C . PHE A 1 98 ? -7.163 -1.587 2.123 1.00 89.62 98 PHE A C 1
ATOM 716 O O . PHE A 1 98 ? -8.212 -2.187 2.363 1.00 89.62 98 PHE A O 1
ATOM 723 N N . ARG A 1 99 ? -7.152 -0.319 1.697 1.00 83.38 99 ARG A N 1
ATOM 724 C CA . ARG A 1 99 ? -8.386 0.440 1.444 1.00 83.38 99 ARG A CA 1
ATOM 725 C C . ARG A 1 99 ? -9.243 -0.211 0.355 1.00 83.38 99 ARG A C 1
ATOM 727 O O . ARG A 1 99 ? -10.450 -0.326 0.548 1.00 83.38 99 ARG A O 1
ATOM 734 N N . SER A 1 100 ? -8.647 -0.694 -0.741 1.00 81.69 100 SER A N 1
ATOM 735 C CA . SER A 1 100 ? -9.403 -1.369 -1.813 1.00 81.69 100 SER A CA 1
ATOM 736 C C . SER A 1 100 ? -10.012 -2.707 -1.379 1.00 81.69 100 SER A C 1
ATOM 738 O O . SER A 1 100 ? -11.049 -3.106 -1.903 1.00 81.69 100 SER A O 1
ATOM 740 N N . LEU A 1 101 ? -9.428 -3.363 -0.371 1.00 84.94 101 LEU A N 1
ATOM 741 C CA . LEU A 1 101 ? -9.972 -4.565 0.273 1.00 84.94 101 LEU A CA 1
ATOM 742 C C . LEU A 1 101 ? -11.043 -4.265 1.339 1.00 84.94 101 LEU A C 1
ATOM 744 O O . LEU A 1 101 ? -11.542 -5.188 1.982 1.00 84.94 101 LEU A O 1
ATOM 748 N N . GLY A 1 102 ? -11.411 -2.995 1.537 1.00 83.69 102 GLY A N 1
ATOM 749 C CA . GLY A 1 102 ? -12.474 -2.585 2.458 1.00 83.69 102 GLY A CA 1
ATOM 750 C C . GLY A 1 102 ? -12.005 -2.215 3.867 1.00 83.69 102 GLY A C 1
ATOM 751 O O . GLY A 1 102 ? -12.836 -2.081 4.767 1.00 83.69 102 GLY A O 1
ATOM 752 N N . VAL A 1 103 ? -10.700 -2.023 4.091 1.00 89.94 103 VAL A N 1
ATOM 753 C CA . VAL A 1 103 ? -10.211 -1.447 5.352 1.00 89.94 103 VAL A CA 1
ATOM 754 C C . VAL A 1 103 ? -10.638 0.013 5.451 1.00 89.94 103 VAL A C 1
ATOM 756 O O . VAL A 1 103 ? -10.352 0.823 4.570 1.00 89.94 103 VAL A O 1
ATOM 759 N N . ARG A 1 104 ? -11.324 0.349 6.548 1.00 86.75 104 ARG A N 1
ATOM 760 C CA . ARG A 1 104 ? -12.029 1.628 6.704 1.00 86.75 104 ARG A CA 1
ATOM 761 C C . ARG A 1 104 ? -11.144 2.728 7.284 1.00 86.75 104 ARG A C 1
ATOM 763 O O . ARG A 1 104 ? -11.379 3.896 6.999 1.00 86.75 104 ARG A O 1
ATOM 770 N N . ALA A 1 105 ? -10.106 2.364 8.036 1.00 90.06 105 ALA A N 1
ATOM 771 C CA . ALA A 1 105 ? -9.039 3.284 8.414 1.00 90.06 105 ALA A CA 1
ATOM 772 C C . ALA A 1 105 ? -7.672 2.600 8.381 1.00 90.06 105 ALA A C 1
ATOM 774 O O . ALA A 1 105 ? -7.527 1.420 8.700 1.00 90.06 105 ALA A O 1
ATOM 775 N N . VAL A 1 106 ? -6.657 3.366 7.999 1.00 90.38 106 VAL A N 1
ATOM 776 C CA . VAL A 1 106 ? -5.274 2.905 7.937 1.00 90.38 106 VAL A CA 1
ATOM 777 C C . VAL A 1 106 ? -4.428 3.803 8.822 1.00 90.38 106 VAL A C 1
ATOM 779 O O . VAL A 1 106 ? -4.544 5.024 8.743 1.00 90.38 106 VAL A O 1
ATOM 782 N N . VAL A 1 107 ? -3.576 3.190 9.635 1.00 90.00 107 VAL A N 1
ATOM 783 C CA . VAL A 1 107 ? -2.595 3.875 10.476 1.00 90.00 107 VAL A CA 1
ATOM 784 C C . VAL A 1 107 ? -1.205 3.566 9.935 1.00 90.00 107 VAL A C 1
ATOM 786 O O . VAL A 1 107 ? -0.876 2.415 9.646 1.00 90.00 107 VAL A O 1
ATOM 789 N N . SER A 1 108 ? -0.374 4.589 9.782 1.00 85.19 108 SER A N 1
ATOM 790 C CA . SER A 1 108 ? 1.010 4.391 9.362 1.00 85.19 108 SER A CA 1
ATOM 791 C C . SER A 1 108 ? 1.809 3.754 10.498 1.00 85.19 108 SER A C 1
ATOM 793 O O . SER A 1 108 ? 1.824 4.260 11.616 1.00 85.19 108 SER A O 1
ATOM 795 N N . GLY A 1 109 ? 2.498 2.649 10.220 1.00 83.56 109 GLY A N 1
ATOM 796 C CA . GLY A 1 109 ? 3.342 1.966 11.201 1.00 83.56 109 GLY A CA 1
ATOM 797 C C . GLY A 1 109 ? 4.220 0.892 10.567 1.00 83.56 109 GLY A C 1
ATOM 798 O O . GLY A 1 109 ? 3.956 0.437 9.461 1.00 83.56 109 GLY A O 1
ATOM 799 N N . GLY A 1 110 ? 5.278 0.469 11.255 1.00 76.81 110 GLY A N 1
ATOM 800 C CA . GLY A 1 110 ? 6.264 -0.486 10.746 1.00 76.81 110 GLY A CA 1
ATOM 801 C C . GLY A 1 110 ? 7.085 -1.147 11.848 1.00 76.81 110 GLY A C 1
ATOM 802 O O . GLY A 1 110 ? 6.763 -1.027 13.022 1.00 76.81 110 GLY A O 1
ATOM 803 N N . GLN A 1 111 ? 8.160 -1.850 11.477 1.00 73.69 111 GLN A N 1
ATOM 804 C CA . GLN A 1 111 ? 9.006 -2.577 12.441 1.00 73.69 111 GLN A CA 1
ATOM 805 C C . GLN A 1 111 ? 9.661 -1.656 13.484 1.00 73.69 111 GLN A C 1
ATOM 807 O O . GLN A 1 111 ? 9.800 -2.035 14.643 1.00 73.69 111 GLN A O 1
ATOM 812 N N . SER A 1 112 ? 10.053 -0.449 13.066 1.00 76.44 112 SER A N 1
ATOM 813 C CA . SER A 1 112 ? 10.717 0.565 13.896 1.00 76.44 112 SER A CA 1
ATOM 814 C C . SER A 1 112 ? 9.863 1.811 14.152 1.00 76.44 112 SER A C 1
ATOM 816 O O . SER A 1 112 ? 10.309 2.721 14.845 1.00 76.44 112 SER A O 1
ATOM 818 N N . MET A 1 113 ? 8.652 1.867 13.595 1.00 74.62 113 MET A N 1
ATOM 819 C CA . MET A 1 113 ? 7.746 3.009 13.698 1.00 74.62 113 MET A CA 1
ATOM 820 C C . MET A 1 113 ? 6.421 2.517 14.268 1.00 74.62 113 MET A C 1
ATOM 822 O O . MET A 1 113 ? 5.532 2.103 13.527 1.00 74.62 113 MET A O 1
ATOM 826 N N . ASN A 1 114 ? 6.320 2.508 15.594 1.00 81.69 114 ASN A N 1
ATOM 827 C CA . ASN A 1 114 ? 5.088 2.119 16.265 1.00 81.69 114 ASN A CA 1
ATOM 828 C C . ASN A 1 114 ? 4.139 3.320 16.296 1.00 81.69 114 ASN A C 1
ATOM 830 O O . ASN A 1 114 ? 4.569 4.391 16.731 1.00 81.69 114 ASN A O 1
ATOM 834 N N . PRO A 1 115 ? 2.873 3.158 15.875 1.00 86.50 115 PRO A N 1
ATOM 835 C CA . PRO A 1 115 ? 1.888 4.205 16.068 1.00 86.50 115 PRO A CA 1
ATOM 836 C C . PRO A 1 115 ? 1.667 4.434 17.562 1.00 86.50 115 PRO A C 1
ATOM 838 O O . PRO A 1 115 ? 1.772 3.512 18.380 1.00 86.50 115 PRO A O 1
ATOM 841 N N . SER A 1 116 ? 1.348 5.668 17.921 1.00 88.56 116 SER A N 1
ATOM 842 C CA . SER A 1 116 ? 0.928 6.003 19.274 1.00 88.56 116 SER A CA 1
ATOM 843 C C . SER A 1 116 ? -0.457 5.425 19.581 1.00 88.56 116 SER A C 1
ATOM 845 O O . SER A 1 116 ? -1.281 5.181 18.693 1.00 88.56 116 SER A O 1
ATOM 847 N N . THR A 1 117 ? -0.748 5.236 20.870 1.00 91.25 117 THR A N 1
ATOM 848 C CA . THR A 1 117 ? -2.084 4.820 21.322 1.00 91.25 117 THR A CA 1
ATOM 849 C C . THR A 1 117 ? -3.158 5.818 20.880 1.00 91.25 117 THR A C 1
ATOM 851 O O . THR A 1 117 ? -4.255 5.410 20.508 1.00 91.25 117 THR A O 1
ATOM 854 N N . GLU A 1 118 ? -2.843 7.115 20.871 1.00 88.31 118 GLU A N 1
ATOM 855 C CA . GLU A 1 118 ? -3.764 8.175 20.449 1.00 88.31 118 GLU A CA 1
ATOM 856 C C . GLU A 1 118 ? -4.120 8.074 18.961 1.00 88.31 118 GLU A C 1
ATOM 858 O O . GLU A 1 118 ? -5.301 8.114 18.619 1.00 88.31 118 GLU A O 1
ATOM 863 N N . GLU A 1 119 ? -3.135 7.849 18.085 1.00 86.88 119 GLU A N 1
ATOM 864 C CA . GLU A 1 119 ? -3.372 7.650 16.647 1.00 86.88 119 GLU A CA 1
ATOM 865 C C . GLU A 1 119 ? -4.265 6.432 16.382 1.00 86.88 119 GLU A C 1
ATOM 867 O O . GLU A 1 119 ? -5.192 6.496 15.571 1.00 86.88 119 GLU A O 1
ATOM 872 N N . MET A 1 120 ? -4.039 5.332 17.106 1.00 91.81 120 MET A N 1
ATOM 873 C CA . MET A 1 120 ? -4.864 4.127 16.991 1.00 91.81 120 MET A CA 1
ATOM 874 C C . MET A 1 120 ? -6.299 4.360 17.481 1.00 91.81 120 MET A C 1
ATOM 876 O O . MET A 1 120 ? -7.253 3.942 16.824 1.00 91.81 120 MET A O 1
ATOM 880 N N . VAL A 1 121 ? -6.473 5.055 18.60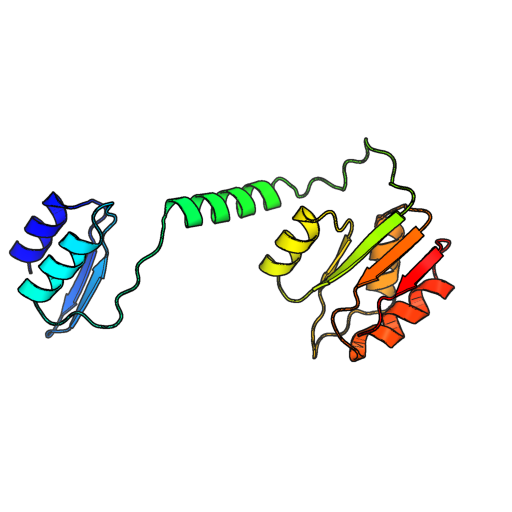9 1.00 94.12 121 VAL A N 1
ATOM 881 C CA . VAL A 1 121 ? -7.794 5.423 19.146 1.00 94.12 121 VAL A CA 1
ATOM 882 C C . VAL A 1 121 ? -8.538 6.339 18.177 1.00 94.12 121 VAL A C 1
ATOM 884 O O . VAL A 1 121 ? -9.723 6.118 17.917 1.00 94.12 121 VAL A O 1
ATOM 887 N N . ALA A 1 122 ? -7.858 7.338 17.615 1.00 88.00 122 ALA A N 1
ATOM 888 C CA . ALA A 1 122 ? -8.437 8.248 16.636 1.00 88.00 122 ALA A CA 1
ATOM 889 C C . ALA A 1 122 ? -8.918 7.493 15.389 1.00 88.00 122 ALA A C 1
ATOM 891 O O . ALA A 1 122 ? -10.052 7.694 14.955 1.00 88.00 122 ALA A O 1
ATOM 892 N N . ALA A 1 123 ? -8.107 6.567 14.867 1.00 89.19 123 ALA A N 1
ATOM 893 C CA . ALA A 1 123 ? -8.479 5.741 13.722 1.00 89.19 123 ALA A CA 1
ATOM 894 C C . ALA A 1 123 ? -9.702 4.858 14.008 1.00 89.19 123 ALA A C 1
ATOM 896 O O . ALA A 1 123 ? -10.619 4.801 13.194 1.00 89.19 123 ALA A O 1
ATOM 897 N N . VAL A 1 124 ? -9.760 4.210 15.175 1.00 93.38 124 VAL A N 1
ATOM 898 C CA . VAL A 1 124 ? -10.905 3.372 15.569 1.00 93.38 124 VAL A CA 1
ATOM 899 C C . VAL A 1 124 ? -12.183 4.197 15.742 1.00 93.38 124 VAL A C 1
ATOM 901 O O . VAL A 1 124 ? -13.246 3.774 15.295 1.00 93.38 124 VAL A O 1
ATOM 904 N N . ARG A 1 125 ? -12.098 5.397 16.327 1.00 90.69 125 ARG A N 1
ATOM 905 C CA . ARG A 1 125 ? -13.259 6.291 16.477 1.00 90.69 125 ARG A CA 1
ATOM 906 C C . ARG A 1 125 ? -13.759 6.827 15.138 1.00 90.69 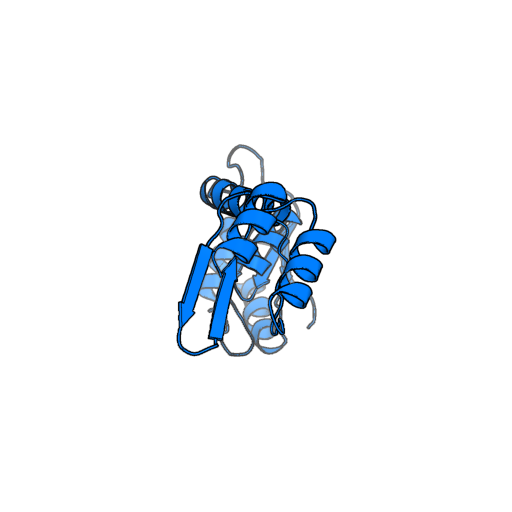125 ARG A C 1
ATOM 908 O O . ARG A 1 125 ? -14.965 6.866 14.923 1.00 90.69 125 ARG A O 1
ATOM 915 N N . ALA A 1 126 ? -12.850 7.186 14.232 1.00 87.44 126 ALA A N 1
ATOM 916 C CA . ALA A 1 126 ? -13.194 7.701 12.905 1.00 87.44 126 ALA A CA 1
ATOM 917 C C . ALA A 1 126 ? -13.977 6.689 12.053 1.00 87.44 126 ALA A C 1
ATOM 919 O O . ALA A 1 126 ? -14.736 7.070 11.167 1.00 87.44 126 ALA A O 1
ATOM 920 N N . VAL A 1 127 ? -13.816 5.394 12.330 1.00 89.50 127 VAL A N 1
ATOM 921 C CA . VAL A 1 127 ? -14.536 4.324 11.638 1.00 89.50 127 VAL A CA 1
ATOM 922 C C . VAL A 1 127 ? -16.024 4.289 11.996 1.00 89.50 127 VAL A C 1
ATOM 924 O O . VAL A 1 127 ? -16.815 3.870 11.156 1.00 89.50 127 VAL A O 1
ATOM 927 N N . GLY A 1 128 ? -16.424 4.712 13.198 1.00 88.25 128 GLY A N 1
ATOM 928 C CA . GLY A 1 128 ? -17.835 4.814 13.599 1.00 88.25 128 GLY A CA 1
ATOM 929 C C . GLY A 1 128 ? -18.616 3.492 13.672 1.00 88.25 128 GLY A C 1
ATOM 930 O O . GLY A 1 128 ? -19.840 3.524 13.653 1.00 88.25 128 GLY A O 1
ATOM 931 N N . SER A 1 129 ? -17.938 2.341 13.715 1.00 92.56 129 SER A N 1
ATOM 932 C CA . SER A 1 129 ? -18.558 1.008 13.791 1.00 92.56 129 SER A CA 1
ATOM 933 C C . SER A 1 129 ? -18.608 0.479 15.225 1.00 92.56 129 SER A C 1
ATOM 935 O O . SER A 1 129 ? -17.665 0.680 15.989 1.00 92.56 129 SER A O 1
ATOM 937 N N . ASP A 1 130 ? -19.654 -0.285 15.556 1.00 94.56 130 ASP A N 1
ATOM 938 C CA . ASP A 1 130 ? -19.822 -0.916 16.878 1.00 94.56 130 ASP A CA 1
ATOM 939 C C . ASP A 1 130 ? -18.725 -1.944 17.190 1.00 94.56 130 ASP A C 1
ATOM 941 O O . ASP A 1 130 ? -18.397 -2.208 18.351 1.00 94.56 130 ASP A O 1
ATOM 945 N N . GLN A 1 131 ? -18.172 -2.563 16.145 1.00 97.12 131 GLN A N 1
ATOM 946 C CA . GLN A 1 131 ? -17.118 -3.562 16.236 1.00 97.12 131 GLN A CA 1
ATOM 947 C C . GLN A 1 131 ? -15.958 -3.204 15.313 1.00 97.12 131 GLN A C 1
ATOM 949 O O . GLN A 1 131 ? -16.149 -2.871 14.141 1.00 97.12 131 GLN A O 1
ATOM 954 N N . VAL A 1 132 ? -14.735 -3.329 15.823 1.00 97.56 132 VAL A N 1
ATOM 955 C CA . VAL A 1 132 ? -13.522 -2.997 15.078 1.00 97.56 132 VAL A CA 1
ATOM 956 C C . VAL A 1 132 ? -12.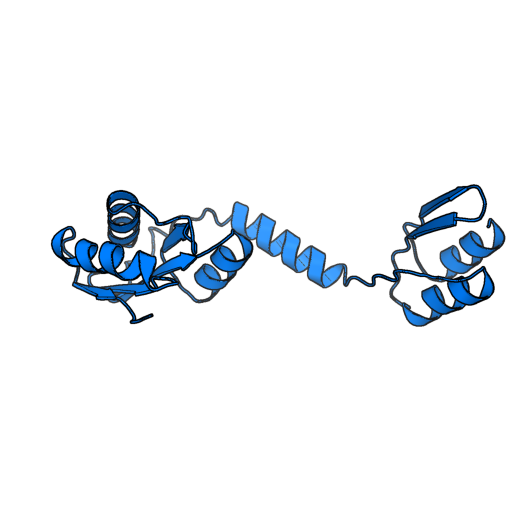481 -4.100 15.211 1.00 97.56 132 VAL A C 1
ATOM 958 O O . VAL A 1 132 ? -12.090 -4.492 16.309 1.00 97.56 132 VAL A O 1
ATOM 961 N N . VAL A 1 133 ? -12.009 -4.595 14.069 1.00 98.00 133 VAL A N 1
ATOM 962 C CA . VAL A 1 133 ? -10.884 -5.527 13.979 1.00 98.00 133 VAL A CA 1
ATOM 963 C C . VAL A 1 133 ? -9.622 -4.744 13.642 1.00 98.00 133 VAL A C 1
ATOM 965 O O . VAL A 1 133 ? -9.580 -4.045 12.633 1.00 98.00 133 VAL A O 1
ATOM 968 N N . ILE A 1 134 ? -8.586 -4.878 14.464 1.00 97.44 134 ILE A N 1
ATOM 969 C CA . ILE A 1 134 ? -7.283 -4.256 14.237 1.00 97.44 134 ILE A CA 1
ATOM 970 C C . ILE A 1 134 ? -6.314 -5.288 13.663 1.00 97.44 134 ILE A C 1
ATOM 972 O O . ILE A 1 134 ? -6.099 -6.348 14.255 1.00 97.44 134 ILE A O 1
ATOM 976 N N . LEU A 1 135 ? -5.692 -4.945 12.536 1.00 97.06 135 LEU A N 1
ATOM 977 C CA . LEU A 1 135 ? -4.569 -5.667 11.941 1.00 97.06 135 LEU A CA 1
ATOM 978 C C . LEU A 1 135 ? -3.269 -4.944 12.337 1.00 97.06 135 LEU A C 1
ATOM 980 O O . LEU A 1 135 ? -2.958 -3.908 11.746 1.00 97.06 135 LEU A O 1
ATOM 984 N N . PRO A 1 136 ? -2.512 -5.431 13.340 1.00 94.31 136 PRO A N 1
ATOM 985 C CA . PRO A 1 136 ? -1.411 -4.671 13.934 1.00 94.31 136 PRO A CA 1
ATOM 986 C C . PRO A 1 136 ? -0.122 -4.689 13.101 1.00 94.31 136 PRO A C 1
ATOM 988 O O . PRO A 1 136 ? 0.832 -4.021 13.476 1.00 94.31 136 PRO A O 1
ATOM 991 N N . ASN A 1 137 ? -0.071 -5.422 11.983 1.00 93.38 137 ASN A N 1
ATOM 992 C CA . ASN A 1 137 ? 1.098 -5.600 11.104 1.00 93.38 137 ASN A CA 1
ATOM 993 C C . ASN A 1 137 ? 2.251 -6.427 11.700 1.00 93.38 137 ASN A C 1
ATOM 995 O O . ASN A 1 137 ? 2.821 -7.267 11.009 1.00 93.38 137 ASN A O 1
ATOM 999 N N . ASN A 1 138 ? 2.626 -6.198 12.961 1.00 90.62 138 ASN A N 1
ATOM 1000 C CA . ASN A 1 138 ? 3.702 -6.928 13.630 1.00 90.62 138 ASN A CA 1
ATOM 1001 C C . ASN A 1 138 ? 3.539 -6.966 15.161 1.00 90.62 138 ASN A C 1
ATOM 1003 O O . ASN A 1 138 ? 2.787 -6.186 15.752 1.00 90.62 138 ASN A O 1
ATOM 1007 N N . ALA A 1 139 ? 4.309 -7.848 15.806 1.00 91.12 139 ALA A N 1
ATOM 1008 C CA . ALA A 1 139 ? 4.233 -8.105 17.242 1.00 91.12 139 ALA A CA 1
ATOM 1009 C C . ALA A 1 139 ? 4.542 -6.887 18.137 1.00 91.12 139 ALA A C 1
ATOM 1011 O O . ALA A 1 139 ? 4.020 -6.823 19.249 1.00 91.12 139 ALA A O 1
ATOM 1012 N N . ASN A 1 140 ? 5.324 -5.902 17.673 1.00 90.12 140 ASN A N 1
ATOM 1013 C CA . ASN A 1 140 ? 5.649 -4.707 18.468 1.00 90.12 140 ASN A CA 1
ATOM 1014 C C . ASN A 1 140 ? 4.447 -3.762 18.622 1.00 90.12 140 ASN A C 1
ATOM 1016 O O . ASN A 1 140 ? 4.384 -2.992 19.578 1.00 90.12 140 ASN A O 1
ATOM 1020 N N . ILE A 1 141 ? 3.488 -3.830 17.699 1.00 91.81 141 ILE A N 1
ATOM 1021 C CA . ILE A 1 141 ? 2.310 -2.952 17.650 1.00 91.81 141 ILE A CA 1
ATOM 1022 C C . ILE A 1 141 ? 1.124 -3.577 18.396 1.00 91.81 141 ILE A C 1
ATOM 1024 O O . ILE A 1 141 ? 0.229 -2.866 18.860 1.00 91.81 141 ILE A O 1
ATOM 1028 N N . ARG A 1 142 ? 1.134 -4.903 18.587 1.00 92.50 142 ARG A N 1
ATOM 1029 C CA . ARG A 1 142 ? 0.062 -5.639 19.273 1.00 92.50 142 ARG A CA 1
ATOM 1030 C C . ARG A 1 142 ? -0.263 -5.094 20.674 1.00 92.50 142 ARG A C 1
ATOM 1032 O O . ARG A 1 142 ? -1.445 -4.874 20.924 1.00 92.50 142 ARG A O 1
ATOM 1039 N N . PRO A 1 143 ? 0.715 -4.790 21.555 1.00 91.69 143 PRO A N 1
ATOM 1040 C CA . PRO A 1 143 ? 0.419 -4.252 22.884 1.00 91.69 143 PRO A CA 1
ATOM 1041 C C . PRO A 1 143 ? -0.316 -2.907 22.840 1.00 91.69 143 PRO A C 1
ATOM 1043 O O . PRO A 1 143 ? -1.231 -2.680 23.626 1.00 91.69 143 PRO A O 1
ATOM 1046 N N . VAL A 1 144 ? 0.049 -2.027 21.901 1.00 91.62 144 VAL A N 1
ATOM 1047 C CA . VAL A 1 144 ? -0.622 -0.730 21.711 1.00 91.62 144 VAL A CA 1
ATOM 1048 C C . VAL A 1 144 ? -2.042 -0.940 21.189 1.00 91.62 144 VAL A C 1
ATOM 1050 O O . VAL A 1 144 ? -2.980 -0.342 21.706 1.00 91.62 144 VAL A O 1
ATOM 1053 N N . ALA A 1 145 ? -2.223 -1.830 20.210 1.00 93.19 145 ALA A N 1
ATOM 1054 C CA . ALA A 1 145 ? -3.536 -2.157 19.657 1.00 93.19 145 ALA A CA 1
ATOM 1055 C C . ALA A 1 145 ? -4.486 -2.772 20.701 1.00 93.19 145 ALA A C 1
ATOM 1057 O O . ALA A 1 145 ? -5.674 -2.458 20.711 1.00 93.19 145 ALA A O 1
ATOM 1058 N N . GLU A 1 146 ? -3.978 -3.623 21.597 1.00 93.88 146 GLU A N 1
ATOM 1059 C CA . GLU A 1 146 ? -4.768 -4.243 22.670 1.00 93.88 146 GLU A CA 1
ATOM 1060 C C . GLU A 1 146 ? -5.258 -3.206 23.694 1.00 93.88 146 GLU A C 1
ATOM 1062 O O . GLU A 1 146 ? -6.385 -3.309 24.178 1.00 93.88 146 GLU A O 1
ATOM 1067 N N . GLN A 1 147 ? -4.467 -2.162 23.972 1.00 94.31 147 GLN A N 1
ATOM 1068 C CA . GLN A 1 147 ? -4.871 -1.070 24.868 1.00 94.31 147 GLN A CA 1
ATOM 1069 C C . GLN A 1 147 ? -6.059 -0.263 24.333 1.00 94.31 147 GLN A C 1
ATOM 1071 O O . GLN A 1 147 ? -6.845 0.256 25.126 1.00 94.31 147 GLN A O 1
ATOM 1076 N N . VAL A 1 148 ? -6.228 -0.182 23.007 1.00 94.69 148 VAL A N 1
ATOM 1077 C CA . VAL A 1 148 ? -7.307 0.596 22.373 1.00 94.69 148 VAL A CA 1
ATOM 1078 C C . VAL A 1 148 ? -8.683 0.140 22.851 1.00 94.69 148 VAL A C 1
ATOM 1080 O O . VAL A 1 148 ? -9.556 0.979 23.049 1.00 94.69 148 VAL A O 1
ATOM 1083 N N . ALA A 1 149 ? -8.864 -1.159 23.108 1.00 92.00 149 ALA A N 1
ATOM 1084 C CA . ALA A 1 149 ? -10.132 -1.725 23.569 1.00 92.00 149 ALA A CA 1
ATOM 1085 C C . ALA A 1 149 ? -10.646 -1.102 24.881 1.00 92.00 149 ALA A C 1
ATOM 1087 O O . ALA A 1 149 ? -11.850 -1.073 25.105 1.00 92.00 149 ALA A O 1
ATOM 1088 N N . GLY A 1 150 ? -9.752 -0.599 25.741 1.00 93.12 150 GLY A N 1
ATOM 1089 C CA . GLY A 1 150 ? -10.119 0.075 26.991 1.00 93.12 150 GLY A CA 1
ATOM 1090 C C . GLY A 1 150 ? -10.347 1.586 26.861 1.00 93.12 150 GLY A C 1
ATOM 1091 O O . GLY A 1 150 ? -10.639 2.234 27.861 1.00 93.12 150 GLY A O 1
ATOM 1092 N N . LEU A 1 151 ? -10.168 2.159 25.667 1.00 95.25 151 LEU A N 1
ATOM 1093 C CA . LEU A 1 151 ? -10.154 3.611 25.424 1.00 95.25 151 LEU A CA 1
ATOM 1094 C C . LEU A 1 151 ? -11.253 4.080 24.453 1.00 95.25 151 LEU A C 1
ATOM 1096 O O . LEU A 1 151 ? -11.358 5.276 24.152 1.00 95.25 151 LEU A O 1
ATOM 1100 N N . VAL A 1 152 ? -12.056 3.151 23.935 1.00 94.62 152 VAL A N 1
ATOM 1101 C CA . VAL A 1 152 ? -13.128 3.418 22.971 1.00 94.62 152 VAL A CA 1
ATOM 1102 C C . VAL A 1 152 ? -14.410 2.697 23.371 1.00 94.62 152 VAL A C 1
ATOM 1104 O O . VAL A 1 152 ? -14.365 1.596 23.910 1.00 94.62 152 VAL A O 1
ATOM 1107 N N . ASP A 1 153 ? -15.550 3.288 23.021 1.00 92.38 153 ASP A N 1
ATOM 1108 C CA . ASP A 1 153 ? -16.881 2.707 23.232 1.00 92.38 153 ASP A CA 1
ATOM 1109 C C . ASP A 1 153 ? -17.283 1.776 22.068 1.00 92.38 153 ASP A C 1
ATOM 1111 O O . ASP A 1 153 ? -18.398 1.830 21.557 1.00 92.38 153 ASP A O 1
ATOM 1115 N N . ALA A 1 154 ? -16.346 0.943 21.606 1.00 93.44 154 ALA A N 1
ATOM 1116 C CA . ALA A 1 154 ? -16.544 -0.028 20.530 1.00 93.44 154 ALA A CA 1
ATOM 1117 C C . ALA A 1 154 ? -15.918 -1.376 20.910 1.00 93.44 154 ALA A C 1
ATOM 1119 O O . ALA A 1 154 ? -14.919 -1.442 21.627 1.00 93.44 154 ALA A O 1
ATOM 1120 N N . THR A 1 155 ? -16.471 -2.477 20.401 1.00 97.38 155 THR A N 1
ATOM 1121 C CA . THR A 1 155 ? -15.892 -3.810 20.619 1.00 97.38 155 THR A CA 1
ATOM 1122 C C . THR A 1 155 ? -14.665 -3.988 19.732 1.00 97.38 155 THR A C 1
ATOM 1124 O O . THR A 1 155 ? -14.790 -4.232 18.533 1.00 97.38 155 THR A O 1
ATOM 1127 N N . VAL A 1 156 ? -13.471 -3.907 20.318 1.00 97.50 156 VAL A N 1
ATOM 1128 C CA . VAL A 1 156 ? -12.204 -4.038 19.583 1.00 97.50 156 VAL A CA 1
ATOM 1129 C C . VAL A 1 156 ? -11.637 -5.457 19.687 1.00 97.50 156 VAL A C 1
ATOM 1131 O O . VAL A 1 156 ? -11.567 -6.043 20.769 1.00 97.50 156 VAL A O 1
ATOM 1134 N N . ARG A 1 157 ? -11.189 -6.018 18.559 1.00 97.81 157 ARG A N 1
ATOM 1135 C CA . ARG A 1 157 ? -10.451 -7.290 18.486 1.00 97.81 157 ARG A CA 1
ATOM 1136 C C . ARG A 1 157 ? -9.158 -7.104 17.705 1.00 97.81 157 ARG A C 1
ATOM 1138 O O . ARG A 1 157 ? -9.180 -6.594 16.594 1.00 97.81 157 ARG A O 1
ATOM 1145 N N . VAL A 1 158 ? -8.040 -7.555 18.262 1.00 97.12 158 VAL A N 1
ATOM 1146 C CA . VAL A 1 158 ? -6.726 -7.485 17.607 1.00 97.12 158 VAL A CA 1
ATOM 1147 C C . VAL A 1 158 ? -6.384 -8.850 17.023 1.00 97.12 158 VAL A C 1
ATOM 1149 O O . VAL A 1 158 ? -6.501 -9.865 17.712 1.00 97.12 158 VAL A O 1
ATOM 1152 N N . VAL A 1 159 ? -5.969 -8.887 15.757 1.00 96.81 159 VAL A N 1
ATOM 1153 C CA . VAL A 1 159 ? -5.499 -10.123 15.121 1.00 96.81 159 VAL A CA 1
ATOM 1154 C C . VAL A 1 159 ? -4.094 -10.462 15.640 1.00 96.81 159 VAL A C 1
ATOM 1156 O O . VAL A 1 159 ? -3.224 -9.592 15.601 1.00 96.81 159 VAL A O 1
ATOM 1159 N N . PRO A 1 160 ? -3.846 -11.693 16.131 1.00 92.81 160 PRO A N 1
ATOM 1160 C CA . PRO A 1 160 ? -2.519 -12.106 16.585 1.00 92.81 160 PRO A CA 1
ATOM 1161 C C . PRO A 1 160 ? -1.467 -12.034 15.470 1.00 92.81 160 PRO A C 1
ATOM 1163 O O . PRO A 1 160 ? -1.728 -12.448 14.342 1.00 92.81 160 PRO A O 1
ATOM 1166 N N . THR A 1 161 ? -0.273 -11.550 15.818 1.00 86.69 161 THR A N 1
ATOM 1167 C CA . THR A 1 161 ? 0.916 -11.420 14.956 1.00 86.69 161 THR A CA 1
ATOM 1168 C C . THR A 1 161 ? 2.178 -11.716 15.742 1.00 86.69 161 THR A C 1
ATOM 1170 O O . THR A 1 161 ? 2.146 -11.452 16.972 1.00 86.69 161 THR A O 1
#

Organism: NCBI:txid410659

InterPro domains:
  IPR033470 Fatty acid kinase subunit A-like, C-terminal [PF13684] (84-161)
  IPR033470 Fatty acid kinase subunit A-like, C-terminal [SM01121] (1-161)
  IPR048394 Fatty acid kinase subunit A-like, middle domain [PF21645] (2-59)
  IPR050270 DegV domain-containing [PTHR33434] (3-161)

pLDDT: mean 83.55, std 16.72, range [37.19, 98.0]

Secondary structure (DSSP, 8-state):
-HHHHHHHHTT-EEEEEEEETTEEEEEEE-S-HHHHHHHHHHHS---S-----HHHHHHHHHHHHHHHHT---S-TTSPPPSEEEEEEESSHHHHHHHHHTT-SEEEE--SS-PPPHHHHHHHHHHH--SEEEEE-SSTTTHHHHHHHTTTSSSEEEEPP-

Radius of gyration: 24.42 Å; chains: 1; bounding box: 56×25×65 Å

Foldseek 3Di:
DVVLVVQLVVFFDPWDWDDDDQDIDIDGDGPCPPSNVVSVVVVHDDDPDDDDDVVVVVVVVVLVVVVVVVVCQVPPPDQQDQEAEEEEDADDVVVSVCVVVGHNYYHYADPPRADALVSLLVRVVSSNHQEYEYEQVDDVNVVSQVVSCVVDNHHYDYDDD

Sequence (161 aa):
MAAFRDVWAGLGDSIAVVGGDGLYNCHIHTNDIGASIEAGLDAGRPRHIRVTDLAEQVIEERWVREADVVGTPVNDAVAPPTTAVVAVVVGDGVARIFRSLGVRAVVSGGQSMNPSTEEMVAAVRAVGSDQVVILPNNANIRPVAEQVAGLVDATVRVVPT